Protein AF-A0A820S1V9-F1 (afdb_monomer)

Radius of gyration: 19.04 Å; Cα contacts (8 Å, |Δi|>4): 52; chains: 1; bounding box: 46×32×38 Å

Nearest PDB structures (foldseek):
  5wch-assembly1_D  TM=8.839E-01  e=3.770E-06  Homo sapiens
  5wch-assembly1_B  TM=8.950E-01  e=6.120E-06  Homo sapiens
  5wch-assembly1_C  TM=8.958E-01  e=7.028E-06  Homo sapiens
  5wch-assembly1_A  TM=8.876E-01  e=7.532E-06  Homo sapiens
  7yxx-assembly1_C  TM=8.942E-01  e=8.072E-06  Homo sapiens

Sequence (81 aa):
DGNNAYFCAKCQAKRTTIKRLCIKKLPPLLCIQMKRFGFDWENNRALKFDDYFQFPFILNMEPYTVEGVNKRESFIVVRFS

Foldseek 3Di:
DQPPFDQDPVVNDGHDDDDDQAAADDDPDDDDDDPQWDADPVVGDIGGRPDDDDDDPDDDRLCRHPNNVVVVVVVVCPPDD

Mean predicted aligned error: 8.1 Å

Secondary structure (DSSP, 8-state):
--TT-EEETTTTEEE-------BSS--SS-------EEEETTTTEEEE--------SS---GGGBHHHHHHHHHHH-----

Structure (mmCIF, N/CA/C/O backbone):
data_AF-A0A820S1V9-F1
#
_entry.id   AF-A0A820S1V9-F1
#
loop_
_atom_site.group_PDB
_atom_site.id
_atom_site.type_symbol
_atom_site.label_atom_id
_atom_site.label_alt_id
_atom_site.label_comp_id
_atom_site.label_asym_id
_atom_site.label_entity_id
_atom_site.label_seq_id
_atom_site.pdbx_PDB_ins_code
_atom_site.Cartn_x
_atom_site.Cartn_y
_atom_site.Cartn_z
_atom_site.occupancy
_atom_site.B_iso_or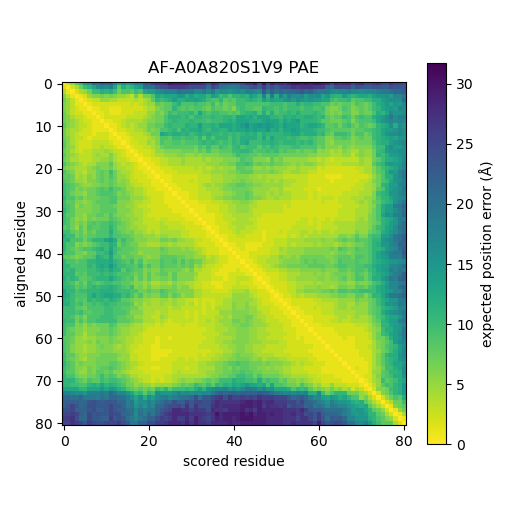_equiv
_atom_site.auth_seq_id
_atom_site.auth_comp_id
_atom_site.auth_asym_id
_atom_site.auth_atom_id
_atom_site.pdbx_PDB_model_num
ATOM 1 N N . ASP A 1 1 ? -7.946 10.181 -21.781 1.00 47.91 1 ASP A N 1
ATOM 2 C CA . ASP A 1 1 ? -8.007 8.714 -21.593 1.00 47.91 1 ASP A CA 1
ATOM 3 C C . ASP A 1 1 ? -9.400 8.194 -21.260 1.00 47.91 1 ASP A C 1
ATOM 5 O O . ASP A 1 1 ? -9.794 8.144 -20.103 1.00 47.91 1 ASP A O 1
ATOM 9 N N . GLY A 1 2 ? -10.165 7.800 -22.284 1.00 56.56 2 GLY A N 1
ATOM 10 C CA . GLY A 1 2 ? -11.511 7.215 -22.140 1.00 56.56 2 GLY A CA 1
ATOM 11 C C . GLY A 1 2 ? -11.546 5.682 -22.011 1.00 56.56 2 GLY A C 1
ATOM 12 O O . GLY A 1 2 ? -12.619 5.109 -21.831 1.00 56.56 2 GLY A O 1
ATOM 13 N N . ASN A 1 3 ? -10.393 5.005 -22.087 1.00 68.19 3 ASN A N 1
ATOM 14 C CA . ASN A 1 3 ? -10.321 3.536 -22.136 1.00 68.19 3 ASN A CA 1
ATOM 15 C C . ASN A 1 3 ? -10.425 2.851 -20.762 1.00 68.19 3 ASN A C 1
ATOM 17 O O . ASN A 1 3 ? -10.867 1.708 -20.700 1.00 68.19 3 ASN A O 1
ATOM 21 N N . ASN A 1 4 ? -10.115 3.556 -19.667 1.00 78.81 4 ASN A N 1
ATOM 22 C CA . ASN A 1 4 ? -10.193 3.032 -18.293 1.00 78.81 4 ASN A CA 1
ATOM 23 C C . ASN A 1 4 ? -11.489 3.430 -17.560 1.00 78.81 4 ASN A C 1
ATOM 25 O O . ASN A 1 4 ? -11.593 3.272 -16.343 1.00 78.81 4 ASN A O 1
ATOM 29 N N . ALA A 1 5 ? -12.471 3.985 -18.277 1.00 85.19 5 ALA A N 1
ATOM 30 C CA . ALA A 1 5 ? -13.751 4.363 -17.693 1.00 85.19 5 ALA A CA 1
ATOM 31 C C . ALA A 1 5 ? -14.530 3.118 -17.242 1.00 85.19 5 ALA A C 1
ATOM 33 O O . ALA A 1 5 ? -14.698 2.158 -17.999 1.00 85.19 5 ALA A O 1
ATOM 34 N N . TYR A 1 6 ? -15.028 3.147 -16.007 1.00 86.56 6 TYR A N 1
ATOM 35 C CA . TYR A 1 6 ? -15.797 2.052 -15.431 1.00 86.56 6 TYR A CA 1
ATOM 36 C C . TYR A 1 6 ? -17.170 1.967 -16.100 1.00 86.56 6 TYR A C 1
ATOM 38 O O . TYR A 1 6 ? -17.877 2.970 -16.227 1.00 86.56 6 TYR A O 1
ATOM 46 N N . PHE A 1 7 ? -17.569 0.768 -16.522 1.00 90.31 7 PHE A N 1
ATOM 47 C CA . PHE A 1 7 ? -18.916 0.548 -17.035 1.00 90.31 7 PHE A CA 1
ATOM 48 C C . PHE A 1 7 ? -19.908 0.446 -15.874 1.00 90.31 7 PHE A C 1
ATOM 50 O O . PHE A 1 7 ? -19.896 -0.515 -15.106 1.00 90.31 7 PHE A O 1
ATOM 57 N N . CYS A 1 8 ? -20.788 1.439 -15.755 1.00 87.94 8 CYS A N 1
ATOM 58 C CA . CYS A 1 8 ? -21.855 1.426 -14.769 1.00 87.94 8 CYS A CA 1
ATOM 59 C C . CYS A 1 8 ? -23.082 0.715 -15.348 1.00 87.94 8 CYS A C 1
ATOM 61 O O . CYS A 1 8 ? -23.810 1.295 -16.153 1.00 87.94 8 CYS A O 1
ATOM 63 N N . ALA A 1 9 ? -23.357 -0.508 -14.885 1.00 91.12 9 ALA A N 1
ATOM 64 C CA . ALA A 1 9 ? -24.517 -1.285 -15.330 1.00 91.12 9 ALA A CA 1
ATOM 65 C C . ALA A 1 9 ? -25.861 -0.585 -15.044 1.00 91.12 9 ALA A C 1
ATOM 67 O O . ALA A 1 9 ? -26.800 -0.715 -15.819 1.00 91.12 9 ALA A O 1
ATOM 68 N N . LYS A 1 10 ? -25.957 0.215 -13.974 1.00 92.69 10 LYS A N 1
ATOM 69 C CA . LYS A 1 10 ? -27.179 0.982 -13.667 1.00 92.69 10 LYS A CA 1
ATOM 70 C C . LYS A 1 10 ? -27.434 2.113 -14.665 1.00 92.69 10 LY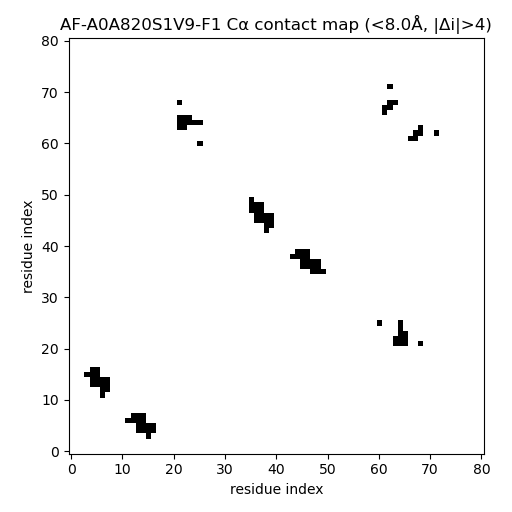S A C 1
ATOM 72 O O . LYS A 1 10 ? -28.578 2.411 -14.970 1.00 92.69 10 LYS A O 1
ATOM 77 N N . CYS A 1 11 ? -26.371 2.744 -15.163 1.00 89.44 11 CYS A N 1
ATOM 78 C CA . CYS A 1 11 ? -26.464 3.853 -16.113 1.00 89.44 11 CYS A CA 1
ATOM 79 C C . CYS A 1 11 ? -26.345 3.403 -17.574 1.00 89.44 11 CYS A C 1
ATOM 81 O O . CYS A 1 11 ? -26.443 4.253 -18.453 1.00 89.44 11 CYS A O 1
ATOM 83 N N . GLN A 1 12 ? -26.048 2.118 -17.815 1.00 91.81 12 GLN A N 1
ATOM 84 C CA . GLN A 1 12 ? -25.749 1.547 -19.133 1.00 91.81 12 GLN A CA 1
ATOM 85 C C . GLN A 1 12 ? -24.695 2.357 -19.913 1.00 91.81 12 GLN A C 1
ATOM 87 O O . GLN A 1 12 ? -24.774 2.520 -21.125 1.00 91.81 12 GLN A O 1
ATOM 92 N N . ALA A 1 13 ? -23.696 2.899 -19.206 1.00 91.44 13 ALA A N 1
ATOM 93 C CA . ALA A 1 13 ? -22.705 3.800 -19.789 1.00 91.44 13 ALA A CA 1
ATOM 94 C C . ALA A 1 13 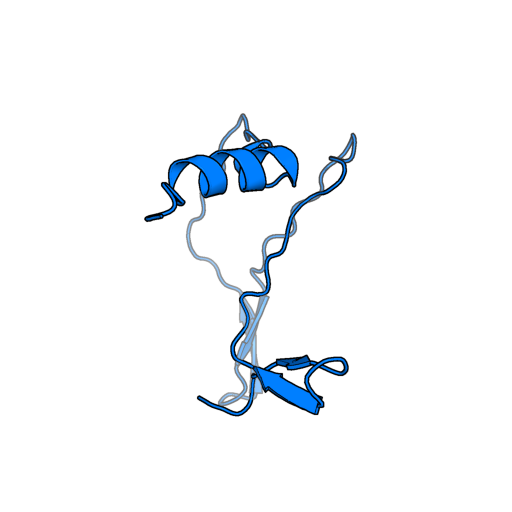? -21.348 3.706 -19.085 1.00 91.44 13 ALA A C 1
ATOM 96 O O . ALA A 1 13 ? -21.264 3.444 -17.879 1.00 91.44 13 ALA A O 1
ATOM 97 N N . LYS A 1 14 ? -20.275 3.989 -19.834 1.00 89.44 14 LYS A N 1
ATOM 98 C CA . LYS A 1 14 ? -18.939 4.207 -19.268 1.00 89.44 14 LYS A CA 1
A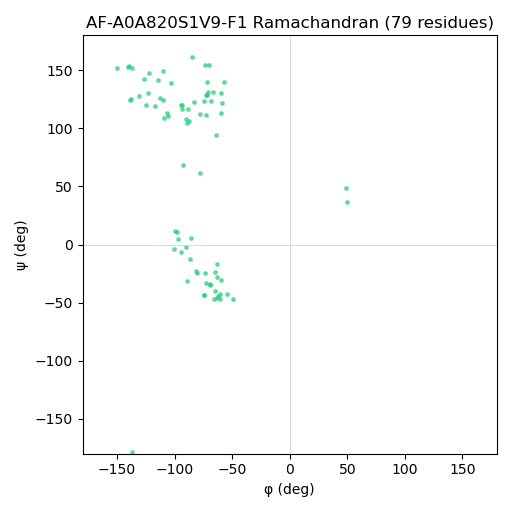TOM 99 C C . LYS A 1 14 ? -18.910 5.549 -18.541 1.00 89.44 14 LYS A C 1
ATOM 101 O O . LYS A 1 14 ? -19.304 6.573 -19.096 1.00 89.44 14 LYS A O 1
ATOM 106 N N . ARG A 1 15 ? -18.452 5.545 -17.293 1.00 86.56 15 ARG A N 1
ATOM 107 C CA . ARG A 1 15 ? -18.328 6.740 -16.459 1.00 86.56 15 ARG A CA 1
ATOM 108 C C . ARG A 1 15 ? -16.911 6.849 -15.923 1.00 86.56 15 ARG A C 1
ATOM 110 O O . ARG A 1 15 ? -16.284 5.852 -15.564 1.00 86.56 15 ARG A O 1
ATOM 117 N N . THR A 1 16 ? -16.421 8.077 -15.847 1.00 87.25 16 THR A N 1
ATOM 118 C CA . THR A 1 16 ? -15.206 8.380 -15.098 1.00 87.25 16 THR A CA 1
ATOM 119 C C . THR A 1 16 ? -15.507 8.189 -13.619 1.00 87.25 16 THR A C 1
ATOM 121 O O . THR A 1 16 ? -16.451 8.771 -13.088 1.00 87.25 16 THR A O 1
ATOM 124 N N . THR A 1 17 ? -14.729 7.341 -12.959 1.00 84.12 17 THR A N 1
ATOM 125 C CA . THR A 1 17 ? -14.916 7.002 -11.547 1.00 84.12 17 THR A CA 1
ATOM 126 C C . THR A 1 17 ? -13.577 6.969 -10.840 1.00 84.12 17 THR A C 1
ATOM 128 O O . THR A 1 17 ? -12.566 6.619 -11.445 1.00 84.12 17 THR A O 1
ATOM 131 N N . ILE A 1 18 ? -13.585 7.244 -9.539 1.00 83.81 18 ILE A N 1
ATOM 132 C CA . ILE A 1 18 ? -12.398 7.121 -8.695 1.00 83.81 18 ILE A CA 1
ATOM 133 C C . ILE A 1 18 ? -12.402 5.729 -8.058 1.00 83.81 18 ILE A C 1
ATOM 135 O O . ILE A 1 18 ? -13.293 5.405 -7.273 1.00 83.81 18 ILE A O 1
ATOM 139 N N . LYS A 1 19 ? -11.396 4.905 -8.375 1.00 83.88 19 LYS A N 1
ATOM 140 C CA . LYS A 1 19 ? -11.149 3.627 -7.692 1.00 83.88 19 LYS A CA 1
ATOM 141 C C . LYS A 1 19 ? -10.142 3.853 -6.565 1.00 83.88 19 LYS A C 1
ATOM 143 O O . LYS A 1 19 ? -9.019 4.270 -6.826 1.00 83.88 19 LYS A O 1
ATOM 148 N N . ARG A 1 20 ? -10.538 3.558 -5.325 1.00 85.69 20 ARG A N 1
ATOM 149 C CA . ARG A 1 20 ? -9.674 3.639 -4.135 1.00 85.69 20 ARG A CA 1
ATOM 150 C C . ARG A 1 20 ? -9.367 2.240 -3.597 1.00 85.69 20 ARG A C 1
ATOM 152 O O . ARG A 1 20 ? -10.198 1.340 -3.706 1.00 85.69 20 ARG A O 1
ATOM 159 N N . LEU A 1 21 ? -8.189 2.077 -2.997 1.00 89.38 21 LEU A N 1
ATOM 160 C CA . LEU A 1 21 ? -7.789 0.885 -2.248 1.00 89.38 21 LEU A CA 1
ATOM 161 C C . LEU A 1 21 ? -7.652 1.272 -0.773 1.00 89.38 21 LEU A C 1
ATOM 163 O O . LEU A 1 21 ? -6.958 2.234 -0.466 1.00 89.38 21 LEU A O 1
ATOM 167 N N . CYS A 1 22 ? -8.339 0.556 0.118 1.00 93.38 22 CYS A N 1
ATOM 168 C CA . CYS A 1 22 ? -8.353 0.831 1.559 1.00 93.38 22 CYS A CA 1
ATOM 169 C C . CYS A 1 22 ? -8.298 -0.485 2.347 1.00 93.38 22 CYS A C 1
ATOM 171 O O . CYS A 1 22 ? -8.788 -1.515 1.876 1.00 93.38 22 CYS A O 1
ATOM 173 N N . ILE A 1 23 ? -7.771 -0.442 3.570 1.00 94.62 23 ILE A N 1
ATOM 174 C CA . ILE A 1 23 ? -7.752 -1.574 4.502 1.00 94.62 23 ILE A CA 1
ATOM 175 C C . ILE A 1 23 ? -9.043 -1.561 5.326 1.00 94.62 23 ILE A C 1
ATOM 177 O O . ILE A 1 23 ? -9.296 -0.637 6.094 1.00 94.62 23 ILE A O 1
ATOM 181 N N . LYS A 1 24 ? -9.882 -2.593 5.190 1.00 93.81 24 LYS A N 1
ATOM 182 C CA . LYS A 1 24 ? -11.119 -2.699 5.984 1.00 93.81 24 LYS A CA 1
ATOM 183 C C . LYS A 1 24 ? -10.850 -3.096 7.437 1.00 93.81 24 LYS A C 1
ATOM 185 O O . LYS A 1 24 ? -11.464 -2.551 8.339 1.00 93.81 24 LYS A O 1
ATOM 190 N N . LYS A 1 25 ? -9.957 -4.062 7.652 1.00 94.44 25 LYS A N 1
ATOM 191 C CA . LYS A 1 25 ? -9.535 -4.529 8.975 1.00 94.44 25 LYS A CA 1
ATOM 192 C C . LYS A 1 25 ? -8.030 -4.738 8.943 1.00 94.44 25 LYS A C 1
ATOM 194 O O . LYS A 1 25 ? -7.542 -5.458 8.072 1.00 94.44 25 LYS A O 1
ATOM 199 N N . LEU A 1 26 ? -7.313 -4.100 9.861 1.00 94.62 26 LEU A N 1
ATOM 200 C CA . LEU A 1 26 ? -5.870 -4.271 9.966 1.00 94.62 26 LEU A CA 1
ATOM 201 C C . LEU A 1 26 ? -5.568 -5.664 10.552 1.00 94.62 26 LEU A C 1
ATOM 203 O O . LEU A 1 26 ? -6.163 -6.025 11.572 1.00 94.62 26 LEU A O 1
ATOM 207 N N . PRO A 1 27 ? -4.703 -6.473 9.915 1.00 94.94 27 PRO A N 1
ATOM 208 C CA . PRO A 1 27 ? -4.292 -7.747 10.484 1.00 94.94 27 PRO A CA 1
ATOM 209 C C . PRO A 1 27 ? -3.387 -7.523 11.708 1.00 94.94 27 PRO A C 1
ATOM 211 O O . PRO A 1 27 ? -2.699 -6.504 11.779 1.00 94.94 27 PRO A O 1
ATOM 214 N N . PRO A 1 28 ? -3.331 -8.480 12.652 1.00 95.44 28 PRO A N 1
ATOM 215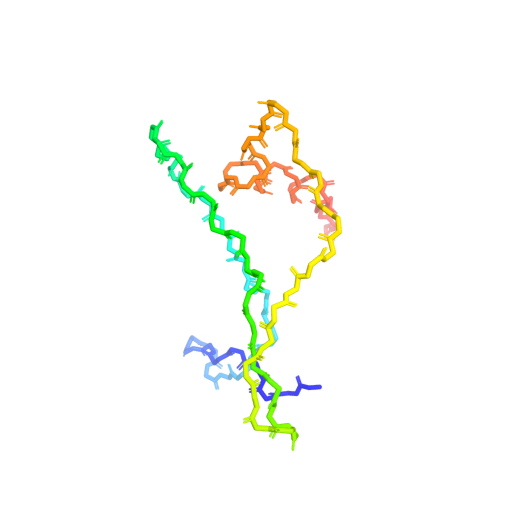 C CA . PRO A 1 28 ? -2.406 -8.409 13.786 1.00 95.44 28 PRO A CA 1
ATOM 216 C C . PRO A 1 28 ? -0.933 -8.477 13.349 1.00 95.44 28 PRO A C 1
ATOM 218 O O . PRO A 1 28 ? -0.061 -7.989 14.059 1.00 95.44 28 PRO A O 1
ATOM 221 N N . LEU A 1 29 ? -0.663 -9.053 12.171 1.00 96.00 29 LEU A N 1
ATOM 222 C CA . LEU A 1 29 ? 0.644 -9.069 11.525 1.00 96.00 29 LEU A CA 1
ATOM 223 C C . LEU A 1 29 ? 0.515 -8.491 10.113 1.00 96.00 29 LEU A C 1
ATOM 225 O O . LEU A 1 29 ? -0.218 -9.029 9.282 1.00 96.00 29 LEU A O 1
ATOM 229 N N . LEU A 1 30 ? 1.236 -7.403 9.844 1.00 94.88 30 LEU A N 1
ATOM 230 C CA . LEU A 1 30 ? 1.278 -6.756 8.537 1.00 94.88 30 LEU A CA 1
ATOM 231 C C . LEU A 1 30 ? 2.620 -7.042 7.858 1.00 94.88 30 LEU A C 1
ATOM 233 O O . LEU A 1 30 ? 3.659 -6.549 8.290 1.00 94.88 30 LEU A O 1
ATOM 237 N N . CYS A 1 31 ? 2.593 -7.806 6.767 1.00 95.56 31 CYS A N 1
ATOM 238 C CA . CYS A 1 31 ? 3.764 -8.031 5.923 1.00 95.56 31 CYS A CA 1
ATOM 239 C C . CYS A 1 31 ? 3.770 -7.024 4.767 1.00 95.56 31 CYS A C 1
ATOM 241 O O . CYS A 1 31 ? 2.844 -7.004 3.957 1.00 95.56 31 CYS A O 1
ATOM 243 N N . ILE A 1 32 ? 4.821 -6.208 4.670 1.00 94.38 32 ILE A N 1
ATOM 244 C CA . ILE A 1 32 ? 4.989 -5.229 3.591 1.00 94.38 32 ILE A CA 1
ATOM 245 C C . ILE A 1 32 ? 6.113 -5.707 2.677 1.00 94.38 32 ILE A C 1
ATOM 247 O O . ILE A 1 32 ? 7.286 -5.679 3.047 1.00 94.38 32 ILE A O 1
ATOM 251 N N . GLN A 1 33 ? 5.758 -6.140 1.470 1.00 94.44 33 GLN A N 1
ATOM 252 C CA . GLN A 1 33 ? 6.742 -6.476 0.448 1.00 94.44 33 GLN A CA 1
ATOM 253 C C . GLN A 1 33 ? 7.190 -5.207 -0.278 1.00 94.44 33 GLN A C 1
ATOM 255 O O . GLN A 1 33 ? 6.386 -4.509 -0.897 1.00 94.44 33 GLN A O 1
ATOM 260 N N . MET A 1 34 ? 8.494 -4.936 -0.265 1.00 93.38 34 MET A N 1
ATOM 261 C CA . MET A 1 34 ? 9.063 -3.878 -1.091 1.00 93.38 34 MET A CA 1
ATOM 262 C C . MET A 1 34 ? 9.120 -4.335 -2.548 1.00 93.38 34 MET A C 1
ATOM 264 O O . MET A 1 34 ? 9.758 -5.341 -2.865 1.00 93.38 34 MET A O 1
ATOM 268 N N . LYS A 1 35 ? 8.497 -3.581 -3.455 1.00 93.56 35 LYS A N 1
ATOM 269 C CA . LYS A 1 35 ? 8.512 -3.876 -4.894 1.00 93.56 35 LYS A CA 1
ATOM 270 C C . LYS A 1 35 ? 9.842 -3.455 -5.537 1.00 93.56 35 LYS A C 1
ATOM 272 O O . LYS A 1 35 ? 9.880 -2.598 -6.409 1.00 93.56 35 LYS A O 1
ATOM 277 N N . ARG A 1 36 ? 10.942 -4.063 -5.084 1.00 95.06 36 ARG A N 1
ATOM 278 C CA . ARG A 1 36 ? 12.307 -3.814 -5.576 1.00 95.06 36 ARG A CA 1
ATOM 279 C C . ARG A 1 36 ? 12.681 -4.639 -6.803 1.00 95.06 36 ARG A C 1
ATOM 281 O O . ARG A 1 36 ? 13.818 -4.570 -7.244 1.00 95.06 36 ARG A O 1
ATOM 288 N N . PHE A 1 37 ? 11.744 -5.389 -7.371 1.00 95.38 37 PHE A N 1
ATOM 289 C CA . PHE A 1 37 ? 11.977 -6.176 -8.574 1.00 95.38 37 PHE A CA 1
ATOM 290 C C . PHE A 1 37 ? 10.987 -5.768 -9.656 1.00 95.38 37 PHE A C 1
ATOM 292 O O . PHE A 1 37 ? 9.781 -5.660 -9.408 1.00 95.38 37 PHE A O 1
ATOM 299 N N . GLY A 1 38 ? 11.517 -5.512 -10.845 1.00 94.81 38 GLY A N 1
ATOM 300 C CA . GLY A 1 38 ? 10.766 -5.138 -12.034 1.00 94.81 38 GLY A CA 1
ATOM 301 C C . GLY A 1 38 ? 11.281 -5.876 -13.260 1.00 94.81 38 GLY A C 1
ATOM 302 O O . GLY A 1 38 ? 12.205 -6.685 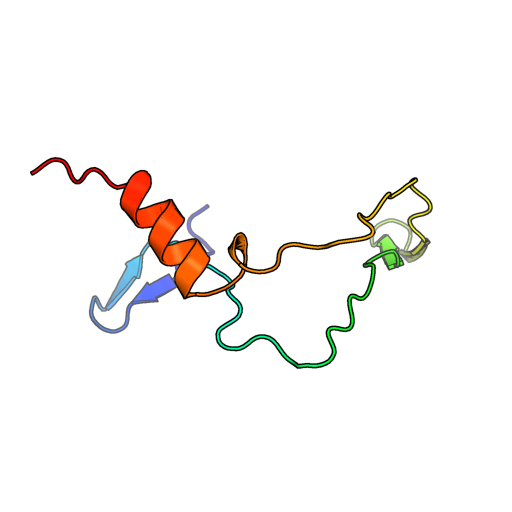-13.176 1.00 94.81 38 GLY A O 1
ATOM 303 N N . PHE A 1 39 ? 10.673 -5.585 -14.403 1.00 96.38 39 PHE A N 1
ATOM 304 C CA . PHE A 1 39 ? 11.084 -6.140 -15.681 1.00 96.38 39 PHE A CA 1
ATOM 305 C C . PHE A 1 39 ? 11.211 -5.019 -16.707 1.00 96.38 39 PHE A C 1
ATOM 307 O O . PHE A 1 39 ? 10.291 -4.216 -16.867 1.00 96.38 39 PHE A O 1
ATOM 314 N N . ASP A 1 40 ? 12.365 -4.965 -17.356 1.00 94.81 40 ASP A N 1
ATOM 315 C CA . ASP A 1 40 ? 12.667 -4.087 -18.476 1.00 94.81 40 ASP A CA 1
ATOM 316 C C . ASP A 1 40 ? 12.271 -4.809 -19.762 1.00 94.81 40 ASP A C 1
ATOM 318 O O . ASP A 1 40 ? 12.940 -5.755 -20.184 1.00 94.81 40 ASP A O 1
ATOM 322 N N . TRP A 1 41 ? 11.149 -4.395 -20.348 1.00 95.00 41 TRP A N 1
ATOM 323 C CA . TRP A 1 41 ? 10.612 -5.013 -21.559 1.00 95.00 41 TRP A CA 1
ATOM 324 C C . TRP A 1 41 ? 11.411 -4.663 -22.814 1.00 95.00 41 TRP A C 1
ATOM 326 O O . TRP A 1 41 ? 11.394 -5.441 -23.762 1.00 95.00 41 TRP A O 1
ATOM 336 N N . GLU A 1 42 ? 12.127 -3.537 -22.823 1.00 95.88 42 GLU A N 1
ATOM 337 C CA . GLU A 1 42 ? 12.926 -3.111 -23.975 1.00 95.88 42 GLU A CA 1
ATOM 338 C C . GLU A 1 42 ? 14.200 -3.950 -24.082 1.00 95.88 42 GLU A C 1
ATOM 340 O O . GLU A 1 42 ? 14.540 -4.444 -25.154 1.00 95.88 42 GLU A O 1
ATOM 345 N N . ASN A 1 43 ? 14.866 -4.181 -22.947 1.00 95.56 43 ASN A N 1
ATOM 346 C CA . ASN A 1 43 ? 16.098 -4.974 -22.879 1.00 95.56 43 ASN A CA 1
ATOM 347 C C . ASN A 1 43 ? 15.859 -6.441 -22.478 1.00 95.56 43 ASN A C 1
ATOM 349 O O . ASN A 1 43 ? 16.817 -7.185 -22.267 1.00 95.56 43 ASN A O 1
ATOM 353 N N . ASN A 1 44 ? 14.592 -6.847 -22.343 1.00 95.25 44 ASN A N 1
ATOM 354 C CA . ASN A 1 44 ? 14.143 -8.195 -21.988 1.00 95.25 44 ASN A CA 1
ATOM 355 C C . ASN A 1 44 ? 14.861 -8.786 -20.755 1.00 95.25 44 ASN A C 1
ATOM 357 O O . ASN A 1 44 ? 15.368 -9.910 -20.789 1.00 95.25 44 ASN A O 1
ATOM 361 N N . ARG A 1 45 ? 14.942 -8.019 -19.660 1.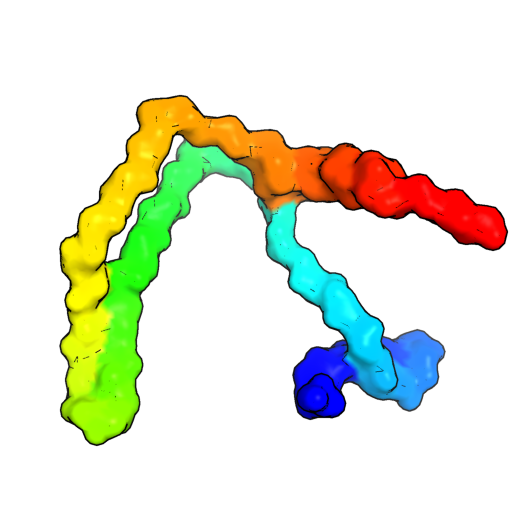00 96.38 45 ARG A N 1
ATOM 362 C CA . ARG A 1 45 ? 15.701 -8.408 -18.457 1.00 96.38 45 ARG A CA 1
ATOM 363 C C . ARG A 1 45 ? 15.003 -8.045 -17.151 1.00 96.38 45 ARG A C 1
ATOM 365 O O . ARG A 1 45 ? 14.277 -7.058 -17.056 1.00 96.38 45 ARG A O 1
ATOM 372 N N . ALA A 1 46 ? 15.289 -8.815 -16.103 1.00 95.69 46 ALA A N 1
ATOM 373 C CA . ALA A 1 46 ? 14.874 -8.474 -14.747 1.00 95.69 46 ALA A CA 1
ATOM 374 C C . ALA A 1 46 ? 15.696 -7.294 -14.204 1.00 95.69 46 ALA A C 1
ATOM 376 O O . ALA A 1 46 ? 16.911 -7.225 -14.400 1.00 95.69 46 ALA A O 1
ATOM 377 N N . LEU A 1 47 ? 15.031 -6.386 -13.491 1.00 95.75 47 LEU A N 1
ATOM 378 C CA . LEU A 1 47 ? 15.645 -5.242 -12.821 1.00 95.75 47 LEU A CA 1
ATOM 379 C C . LEU A 1 47 ? 15.510 -5.370 -11.305 1.00 95.75 47 LEU A C 1
ATOM 381 O O . LEU A 1 47 ? 14.457 -5.768 -10.800 1.00 95.75 47 LEU A O 1
ATOM 385 N N . LYS A 1 48 ? 16.561 -4.963 -10.589 1.00 94.94 48 LYS A N 1
ATOM 386 C CA . LYS A 1 48 ? 16.555 -4.758 -9.139 1.00 94.94 48 LYS A CA 1
ATOM 387 C C . LYS A 1 48 ? 16.660 -3.259 -8.852 1.00 94.94 48 LYS A C 1
ATOM 389 O O . LYS A 1 48 ? 17.581 -2.606 -9.328 1.00 94.94 48 LYS A O 1
ATOM 394 N N . PHE A 1 49 ? 15.709 -2.724 -8.094 1.00 93.56 49 PHE A N 1
ATOM 395 C CA . PHE A 1 49 ? 15.688 -1.329 -7.664 1.00 93.56 49 PHE A CA 1
ATOM 396 C C . PHE A 1 49 ? 16.427 -1.194 -6.329 1.00 93.56 49 PHE A C 1
ATOM 398 O O . PHE A 1 49 ? 15.924 -1.615 -5.278 1.00 93.56 49 PHE A O 1
ATOM 405 N N . ASP A 1 50 ? 17.616 -0.599 -6.382 1.00 92.25 50 ASP A N 1
ATOM 406 C CA . ASP A 1 50 ? 18.532 -0.451 -5.245 1.00 92.25 50 ASP A CA 1
ATOM 407 C C . ASP A 1 50 ? 18.476 0.937 -4.587 1.00 92.25 50 ASP A C 1
ATOM 409 O O . ASP A 1 50 ? 19.283 1.245 -3.712 1.00 92.25 50 ASP A O 1
ATOM 413 N N . ASP A 1 51 ? 17.480 1.753 -4.941 1.00 94.62 51 ASP A N 1
ATOM 414 C CA . ASP A 1 51 ? 17.305 3.084 -4.364 1.00 94.62 51 ASP A CA 1
ATOM 415 C C . ASP A 1 51 ? 17.166 3.028 -2.838 1.00 94.62 51 ASP A C 1
ATOM 417 O O . ASP A 1 51 ? 16.488 2.151 -2.267 1.00 94.62 51 ASP A O 1
ATOM 421 N N . TYR A 1 52 ? 17.800 3.996 -2.172 1.00 95.06 52 TYR A N 1
ATOM 422 C CA . TYR A 1 52 ? 17.669 4.164 -0.733 1.00 95.06 52 TYR A CA 1
ATOM 423 C C . TYR A 1 52 ? 16.202 4.401 -0.374 1.00 95.06 52 TYR A C 1
ATOM 425 O O . TYR A 1 5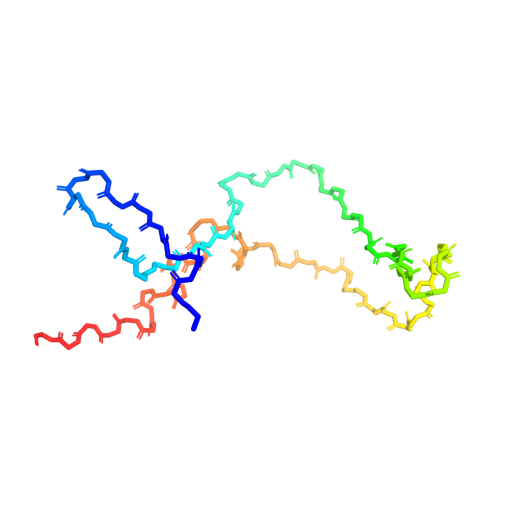2 ? 15.521 5.245 -0.953 1.00 95.06 52 TYR A O 1
ATOM 433 N N . PHE A 1 53 ? 15.714 3.642 0.601 1.00 93.62 53 PHE A N 1
ATOM 434 C CA . PHE A 1 53 ? 14.348 3.754 1.087 1.00 93.62 53 PHE A CA 1
ATOM 435 C C . PHE A 1 53 ? 14.358 3.638 2.601 1.00 93.62 53 PHE A C 1
ATOM 437 O O . PHE A 1 53 ? 14.828 2.639 3.149 1.00 93.62 53 PHE A O 1
ATOM 444 N N . GLN A 1 54 ? 13.802 4.643 3.262 1.00 94.94 54 GLN A N 1
ATOM 445 C CA . GLN A 1 54 ? 13.658 4.680 4.705 1.00 94.94 54 GLN A CA 1
ATOM 446 C C . GLN A 1 54 ? 12.210 4.376 5.082 1.00 94.94 54 GLN A C 1
ATOM 448 O O . GLN A 1 54 ? 11.273 4.868 4.456 1.00 94.94 54 GLN A O 1
ATOM 453 N N . PHE A 1 55 ? 12.026 3.587 6.135 1.00 94.25 55 PHE A N 1
ATOM 454 C CA . PHE A 1 55 ? 10.724 3.334 6.740 1.00 94.25 55 PHE A CA 1
ATOM 455 C C . PHE A 1 55 ? 10.755 3.741 8.216 1.00 94.25 55 PHE A C 1
ATOM 457 O O . PHE A 1 55 ? 11.810 3.673 8.854 1.00 94.25 55 PHE A O 1
ATOM 464 N N . PRO A 1 56 ? 9.624 4.209 8.766 1.00 95.88 56 PRO A N 1
ATOM 465 C CA . PRO A 1 56 ? 9.561 4.608 10.160 1.00 95.88 56 PRO A CA 1
ATOM 466 C C . PRO A 1 56 ? 9.576 3.381 11.079 1.00 95.88 56 PRO A C 1
ATOM 468 O O . PRO A 1 56 ? 9.115 2.304 10.704 1.00 95.88 56 PRO A O 1
ATOM 471 N N . PHE A 1 57 ? 10.041 3.569 12.315 1.00 95.06 57 PHE A N 1
ATOM 472 C CA . PHE A 1 57 ? 9.941 2.539 13.355 1.00 95.06 57 PHE A CA 1
ATOM 473 C C . PHE A 1 57 ? 8.486 2.316 13.801 1.00 95.06 57 PHE A C 1
ATOM 475 O O . PHE A 1 57 ? 8.082 1.196 14.097 1.00 95.06 57 PHE A O 1
ATOM 482 N N . ILE A 1 58 ? 7.685 3.386 13.803 1.00 96.50 58 ILE A N 1
ATOM 483 C CA . ILE A 1 58 ? 6.253 3.354 14.111 1.00 96.50 58 ILE A CA 1
ATOM 484 C C . ILE A 1 58 ? 5.490 3.800 12.868 1.00 96.50 58 ILE A C 1
ATOM 486 O O . ILE A 1 58 ? 5.646 4.929 12.404 1.00 96.50 58 ILE A O 1
ATOM 490 N N . LEU A 1 59 ? 4.643 2.920 12.338 1.00 95.19 59 LEU A N 1
ATOM 491 C CA . LEU A 1 59 ? 3.809 3.197 11.173 1.00 95.19 59 LEU A CA 1
ATOM 492 C C . LEU A 1 59 ? 2.351 3.393 11.605 1.00 95.19 59 LEU A C 1
ATOM 494 O O . LEU A 1 59 ? 1.683 2.435 11.993 1.00 95.19 59 LEU A O 1
ATOM 498 N N . ASN A 1 60 ? 1.839 4.625 11.514 1.00 95.12 60 ASN A N 1
ATOM 499 C CA . ASN A 1 60 ? 0.413 4.878 11.717 1.00 95.12 60 ASN A CA 1
ATOM 500 C C . ASN A 1 60 ? -0.386 4.346 10.515 1.00 95.12 60 ASN A C 1
ATOM 502 O O . ASN A 1 60 ? -0.305 4.898 9.416 1.00 95.12 60 ASN A O 1
ATOM 506 N N . MET A 1 61 ? -1.164 3.286 10.739 1.00 96.00 61 MET A N 1
ATOM 507 C CA . MET A 1 61 ? -1.981 2.656 9.701 1.00 96.00 61 MET A CA 1
ATOM 508 C C . MET A 1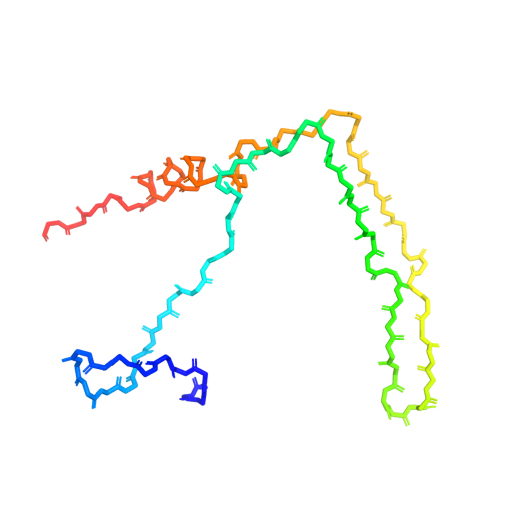 61 ? -3.368 3.286 9.527 1.00 96.00 61 MET A C 1
ATOM 510 O O . MET A 1 61 ? -4.010 3.006 8.515 1.00 96.00 61 MET A O 1
ATOM 514 N N . GLU A 1 62 ? -3.825 4.143 10.452 1.00 94.62 62 GLU A N 1
ATOM 515 C CA . GLU A 1 62 ? -5.147 4.792 10.385 1.00 94.62 62 GLU A CA 1
ATOM 516 C C . GLU A 1 62 ? -5.430 5.434 9.014 1.00 94.62 62 GLU A C 1
ATOM 518 O O . GLU A 1 62 ? -6.488 5.150 8.455 1.00 94.62 62 GLU A O 1
ATOM 523 N N . PRO A 1 63 ? -4.519 6.215 8.393 1.00 94.25 63 PRO A N 1
ATOM 524 C CA . PRO A 1 63 ? -4.814 6.900 7.131 1.00 94.25 63 PRO A CA 1
ATOM 525 C C . PRO A 1 63 ? -5.108 5.962 5.953 1.00 94.25 63 PRO A C 1
ATOM 527 O O . PRO A 1 63 ? -5.637 6.406 4.936 1.00 94.25 63 PRO A O 1
ATOM 530 N N . TYR A 1 64 ? -4.751 4.682 6.076 1.00 93.94 64 TYR A N 1
ATOM 531 C CA . TYR A 1 64 ? -4.942 3.663 5.048 1.00 93.94 64 TYR A CA 1
ATOM 532 C C . TYR A 1 64 ? -6.167 2.777 5.314 1.00 93.94 64 TYR A C 1
ATOM 534 O O . TYR A 1 64 ? -6.479 1.912 4.489 1.00 93.94 64 TYR A O 1
ATOM 542 N N . THR A 1 65 ? -6.866 2.957 6.442 1.00 95.00 65 THR A N 1
ATOM 543 C CA . THR A 1 65 ? -8.100 2.220 6.736 1.00 95.00 65 THR A CA 1
ATOM 544 C C . THR A 1 65 ? -9.320 2.881 6.104 1.00 95.00 65 THR A C 1
ATOM 546 O O . THR A 1 65 ? -9.303 4.059 5.754 1.00 95.00 65 THR A O 1
ATOM 549 N N . VAL A 1 66 ? -10.414 2.127 5.968 1.00 92.94 66 VAL A N 1
ATOM 550 C CA . VAL A 1 66 ? -11.696 2.674 5.488 1.00 92.94 66 VAL A CA 1
ATOM 551 C C . VAL A 1 66 ? -12.141 3.872 6.336 1.00 92.94 66 VAL A C 1
ATOM 553 O O . VAL A 1 66 ? -12.571 4.883 5.787 1.00 92.94 66 VAL A O 1
ATOM 556 N N . GLU A 1 67 ? -12.003 3.791 7.661 1.00 91.94 67 GLU A N 1
ATOM 557 C CA . GLU A 1 67 ? -12.371 4.887 8.562 1.00 91.94 67 GLU A CA 1
ATOM 558 C C . GLU A 1 67 ? -11.482 6.117 8.358 1.00 91.94 67 GLU A C 1
ATOM 560 O O . GLU A 1 67 ? -12.005 7.223 8.225 1.00 91.94 67 GLU A O 1
ATOM 565 N N . GLY A 1 68 ? -10.158 5.942 8.291 1.00 92.44 68 GLY A N 1
ATOM 566 C CA . GLY A 1 68 ? -9.231 7.058 8.103 1.00 92.44 68 GLY A CA 1
ATOM 567 C C . GLY A 1 68 ? -9.400 7.746 6.750 1.00 92.44 68 GLY A C 1
ATOM 568 O O . GLY A 1 68 ? -9.414 8.977 6.681 1.00 92.44 68 GLY A O 1
ATOM 569 N N . VAL A 1 69 ? -9.623 6.971 5.683 1.00 90.88 69 VAL A N 1
ATOM 570 C CA . VAL A 1 69 ? -9.928 7.522 4.355 1.00 90.88 69 VAL A CA 1
ATOM 571 C C . VAL A 1 69 ? -11.237 8.308 4.383 1.00 90.88 69 VAL A C 1
ATOM 573 O O . VAL A 1 69 ? -11.269 9.441 3.907 1.00 90.88 69 VAL A O 1
ATOM 576 N N . ASN A 1 70 ? -12.295 7.769 4.996 1.00 89.62 70 ASN A N 1
ATOM 577 C CA . ASN A 1 70 ? -13.571 8.478 5.107 1.00 89.62 70 ASN A CA 1
ATOM 578 C C . ASN A 1 70 ? -13.434 9.794 5.888 1.00 89.62 70 ASN A C 1
ATOM 580 O O . ASN A 1 70 ? -13.980 10.808 5.456 1.00 89.62 70 ASN A O 1
ATOM 584 N N . LYS A 1 71 ? -12.680 9.813 6.998 1.00 87.81 71 LYS A N 1
ATOM 585 C CA . LYS A 1 71 ? -12.417 11.037 7.779 1.00 87.81 71 LYS A CA 1
ATOM 586 C C . LYS A 1 71 ? -11.701 12.105 6.946 1.00 87.81 71 LYS A C 1
ATOM 588 O O . LYS A 1 71 ? -12.127 13.257 6.938 1.00 87.81 71 LYS A O 1
ATOM 593 N N . ARG A 1 72 ? -10.647 11.724 6.216 1.00 83.50 72 ARG A N 1
ATOM 594 C CA . ARG A 1 72 ? -9.869 12.642 5.366 1.00 83.50 72 ARG A CA 1
ATOM 595 C C . ARG A 1 72 ? -10.716 13.242 4.248 1.00 83.50 72 ARG A C 1
ATOM 597 O O . ARG A 1 72 ? -10.651 14.439 3.999 1.00 83.50 72 ARG A O 1
ATOM 604 N N . GLU A 1 73 ? -11.512 12.414 3.583 1.00 76.69 73 GLU A N 1
ATOM 605 C CA . GLU A 1 73 ? -12.351 12.842 2.462 1.00 76.69 73 GLU A CA 1
ATOM 606 C C . GLU A 1 73 ? -13.542 13.683 2.945 1.00 76.69 73 GLU A C 1
ATOM 608 O O . GLU A 1 73 ? -13.909 14.645 2.282 1.00 76.69 73 GLU A O 1
ATOM 613 N N . SER A 1 74 ? -14.089 13.415 4.135 1.00 62.78 74 SER A N 1
ATOM 614 C CA . SER A 1 74 ? -15.140 14.254 4.739 1.00 62.78 74 SER A CA 1
ATOM 615 C C . SER A 1 74 ? -14.655 15.678 5.038 1.00 62.78 74 SER A C 1
ATOM 617 O O . SER A 1 74 ? -15.444 16.614 5.001 1.00 62.78 74 SER A O 1
ATOM 619 N N . PHE A 1 75 ? -13.354 15.851 5.291 1.00 52.28 75 PHE A N 1
ATOM 620 C CA . PHE A 1 75 ? -12.719 17.157 5.492 1.00 52.28 75 PHE A CA 1
ATOM 621 C C . PHE A 1 75 ? -12.409 17.893 4.176 1.00 52.28 75 PHE A C 1
ATOM 623 O O . PHE A 1 75 ? -12.306 19.116 4.161 1.00 52.28 75 PHE A O 1
ATOM 630 N N . ILE A 1 76 ? -12.255 17.156 3.070 1.00 52.28 76 ILE A N 1
ATOM 631 C CA . ILE A 1 76 ? -11.978 17.710 1.733 1.00 52.28 76 ILE A CA 1
ATOM 632 C C . ILE A 1 76 ? -13.285 18.027 0.995 1.00 52.28 76 ILE A C 1
ATOM 634 O O . ILE A 1 76 ? -13.354 18.988 0.234 1.00 52.28 76 ILE A O 1
ATOM 638 N N . VAL A 1 77 ? -14.347 17.261 1.250 1.00 42.25 77 VAL A N 1
ATOM 639 C CA . VAL A 1 77 ? -15.683 17.520 0.718 1.00 42.25 77 VAL A CA 1
ATOM 640 C C . VAL A 1 77 ? -16.481 18.363 1.721 1.00 42.25 77 VAL A C 1
ATOM 642 O O . VAL A 1 77 ? -17.482 17.913 2.275 1.00 42.25 77 VAL A O 1
ATOM 645 N N . VAL A 1 78 ? -16.087 19.630 1.904 1.00 40.56 78 VAL A N 1
ATOM 646 C CA . VAL A 1 78 ? -17.086 20.668 2.203 1.00 40.56 78 VAL A CA 1
ATOM 647 C C . VAL A 1 78 ? -17.966 20.725 0.957 1.00 40.56 78 VAL A C 1
ATOM 649 O O . VAL A 1 78 ? -17.591 21.296 -0.065 1.00 40.56 78 VAL A O 1
ATOM 652 N N . ARG A 1 79 ? -19.079 19.985 0.981 1.00 36.34 79 ARG A N 1
ATOM 653 C CA . ARG A 1 79 ? -20.052 19.965 -0.111 1.00 36.34 79 ARG A CA 1
ATOM 654 C C . ARG A 1 79 ? -20.567 21.390 -0.290 1.00 36.34 79 ARG A C 1
ATOM 656 O O . ARG A 1 79 ? -21.249 21.895 0.594 1.00 36.34 79 ARG A O 1
ATOM 663 N N . PHE A 1 80 ? -20.243 22.014 -1.421 1.00 34.28 80 PHE A N 1
ATOM 664 C CA . PHE A 1 80 ? -21.077 23.092 -1.932 1.00 34.28 80 PHE A CA 1
ATOM 665 C C . PHE A 1 80 ? -22.472 22.507 -2.161 1.00 34.28 80 PHE A C 1
ATOM 667 O O . PHE A 1 80 ? -22.613 21.470 -2.818 1.00 34.28 80 PHE A O 1
ATOM 674 N N . SER A 1 81 ? -23.433 23.129 -1.485 1.00 36.50 81 SER A N 1
ATOM 675 C CA . SER A 1 81 ? -24.875 22.927 -1.581 1.00 36.50 81 SER A CA 1
ATOM 676 C C . SER A 1 81 ? -25.376 22.995 -3.018 1.00 36.50 81 SER A C 1
ATOM 678 O O . SER A 1 81 ? -24.813 23.803 -3.792 1.00 36.50 81 SER A O 1
#

pLDDT: mean 86.24, std 16.11, range [34.28, 96.5]

Solvent-accessible surface area (backbone atoms only — not comparable to full-atom values): 5650 Å² total; per-residue (Å²): 134,79,86,81,37,47,72,37,78,92,73,75,40,72,37,88,72,89,88,82,88,64,40,84,69,85,63,98,73,82,85,82,81,78,84,40,66,52,72,42,78,90,78,71,40,82,40,76,61,80,74,90,79,88,77,71,96,74,76,84,60,55,72,49,20,52,67,34,41,50,54,56,48,58,70,70,53,72,71,81,128